Protein AF-A0A973H0C8-F1 (afdb_monomer_lite)

Radius of gyration: 24.53 Å; chains: 1; bounding box: 46×52×56 Å

pLDDT: mean 80.16, std 17.53, range [36.78, 96.75]

Structure (mmCIF, N/CA/C/O backbone):
data_AF-A0A973H0C8-F1
#
_entry.id   AF-A0A973H0C8-F1
#
loop_
_atom_site.group_PDB
_atom_site.id
_atom_site.type_symbol
_atom_site.label_atom_id
_atom_site.label_alt_id
_atom_site.label_comp_id
_atom_site.label_asym_id
_atom_site.label_entity_id
_atom_site.label_seq_id
_atom_site.pdbx_PDB_ins_code
_atom_site.Cartn_x
_atom_site.Cartn_y
_atom_site.Cartn_z
_atom_site.occupancy
_atom_site.B_iso_or_equiv
_atom_site.auth_seq_id
_atom_site.auth_comp_id
_atom_site.auth_asym_id
_atom_site.auth_atom_id
_atom_site.pdbx_PDB_model_num
ATOM 1 N N . GLU A 1 1 ? -2.647 -35.591 32.730 1.00 39.62 1 GLU A N 1
ATOM 2 C CA . GLU A 1 1 ? -2.550 -35.989 31.310 1.00 39.62 1 GLU A CA 1
ATOM 3 C C . GLU A 1 1 ? -3.766 -35.424 30.589 1.00 39.62 1 GLU A C 1
ATOM 5 O O . GLU A 1 1 ? -4.881 -35.802 30.907 1.00 39.62 1 GLU A O 1
ATOM 10 N N . SER A 1 2 ? -3.655 -34.221 30.022 1.00 36.78 2 SER A N 1
ATOM 11 C CA . SER A 1 2 ? -3.245 -33.942 28.631 1.00 36.78 2 SER A CA 1
ATOM 12 C C . SER A 1 2 ? -4.219 -34.533 27.613 1.00 36.78 2 SER A C 1
ATOM 14 O O . SER A 1 2 ? -4.094 -35.674 27.182 1.00 36.78 2 SER A O 1
ATOM 16 N N . ALA A 1 3 ? -5.196 -33.692 27.276 1.00 39.25 3 ALA A N 1
ATOM 17 C CA . ALA A 1 3 ? -6.074 -33.812 26.131 1.00 39.25 3 ALA A CA 1
ATOM 18 C C . ALA A 1 3 ? -5.265 -33.776 24.829 1.00 39.25 3 ALA A C 1
ATOM 20 O O . ALA A 1 3 ? -4.414 -32.905 24.665 1.00 39.25 3 ALA A O 1
ATOM 21 N N . ASP A 1 4 ? -5.598 -34.666 23.900 1.00 38.53 4 ASP A N 1
ATOM 22 C CA . ASP A 1 4 ? -5.231 -34.532 22.495 1.00 38.53 4 ASP A CA 1
ATOM 23 C C . ASP A 1 4 ? -6.506 -34.739 21.671 1.00 38.53 4 ASP A C 1
ATOM 25 O O . ASP A 1 4 ? -6.951 -35.854 21.404 1.00 38.53 4 ASP A O 1
ATOM 29 N N . THR A 1 5 ? -7.201 -33.632 21.406 1.00 45.03 5 THR A N 1
ATOM 30 C CA . THR A 1 5 ? -8.315 -33.605 20.455 1.00 45.03 5 THR A CA 1
ATOM 31 C C . THR A 1 5 ? -7.706 -33.275 19.098 1.00 45.03 5 THR A C 1
ATOM 33 O O . THR A 1 5 ? -7.138 -32.188 18.968 1.00 45.03 5 THR A O 1
ATOM 36 N N . PRO A 1 6 ? -7.795 -34.154 18.087 1.00 36.94 6 PRO A N 1
ATOM 37 C CA . PRO A 1 6 ? -7.188 -33.877 16.798 1.00 36.94 6 PRO A CA 1
ATOM 38 C C . PRO A 1 6 ? -7.866 -32.661 16.161 1.00 36.94 6 PRO A C 1
ATOM 40 O O . PRO A 1 6 ? -9.077 -32.643 15.924 1.00 36.94 6 PRO A O 1
ATOM 43 N N . LEU A 1 7 ? -7.064 -31.629 15.897 1.00 42.44 7 LEU A N 1
ATOM 44 C CA . LEU A 1 7 ? -7.444 -30.475 15.093 1.00 42.44 7 LEU A CA 1
ATOM 45 C C . LEU A 1 7 ? -7.780 -30.966 13.685 1.00 42.44 7 LEU A C 1
ATOM 47 O O . LEU A 1 7 ? -6.898 -31.309 12.900 1.00 42.44 7 LEU A O 1
ATOM 51 N N . ASN A 1 8 ? -9.071 -31.013 13.377 1.00 44.31 8 ASN A N 1
ATOM 52 C CA . ASN A 1 8 ? -9.547 -31.267 12.029 1.00 44.31 8 ASN A CA 1
ATOM 53 C C . ASN A 1 8 ? -9.070 -30.096 11.143 1.00 44.31 8 ASN A C 1
ATOM 55 O O . ASN A 1 8 ? -9.394 -28.945 11.463 1.00 44.31 8 ASN A O 1
ATOM 59 N N . PRO A 1 9 ? -8.281 -30.323 10.077 1.00 42.34 9 PRO A N 1
ATOM 60 C CA . PRO A 1 9 ? -7.909 -29.242 9.178 1.00 42.34 9 PRO A CA 1
ATOM 61 C C . PRO A 1 9 ? -9.187 -28.667 8.547 1.00 42.34 9 PRO A C 1
ATOM 63 O O . PRO A 1 9 ? -10.125 -29.424 8.273 1.00 42.34 9 PRO A O 1
ATOM 66 N N . PRO A 1 10 ? -9.271 -27.341 8.332 1.00 43.72 10 PRO A N 1
ATOM 67 C CA . PRO A 1 10 ? -10.427 -26.758 7.671 1.00 43.72 10 PRO A CA 1
ATOM 68 C C . PRO A 1 10 ? -10.607 -27.442 6.316 1.00 43.72 10 PRO A C 1
ATOM 70 O O . PRO A 1 10 ? -9.659 -27.551 5.535 1.00 43.72 10 PRO A O 1
ATOM 73 N N . ALA A 1 11 ? -11.820 -27.952 6.097 1.00 43.78 11 ALA A N 1
ATOM 74 C CA . ALA A 1 11 ? -12.215 -28.666 4.895 1.00 43.78 11 ALA A CA 1
ATOM 75 C C . ALA A 1 11 ? -11.701 -27.935 3.651 1.00 43.78 11 ALA A C 1
ATOM 77 O O . ALA A 1 11 ? -11.877 -26.720 3.526 1.00 43.78 11 ALA A O 1
ATOM 78 N N . ALA A 1 12 ? -11.050 -28.690 2.761 1.00 46.09 12 ALA A N 1
ATOM 79 C CA . ALA A 1 12 ? -10.579 -28.215 1.471 1.00 46.09 12 ALA A CA 1
ATOM 80 C C . ALA A 1 12 ? -11.682 -27.378 0.813 1.00 46.09 12 ALA A C 1
ATOM 82 O O . ALA A 1 12 ? -12.788 -27.871 0.578 1.00 46.09 12 ALA A O 1
ATOM 83 N N . ALA A 1 13 ? -11.390 -26.094 0.602 1.00 43.12 13 ALA A N 1
ATOM 84 C CA . ALA A 1 13 ? -12.324 -25.162 -0.000 1.00 43.12 13 ALA A CA 1
ATOM 85 C C . ALA A 1 13 ? -12.816 -25.748 -1.329 1.00 43.12 13 ALA A C 1
ATOM 87 O O . ALA A 1 13 ? -12.015 -26.161 -2.170 1.00 43.12 13 ALA A O 1
ATOM 88 N N . ALA A 1 14 ? -14.139 -25.821 -1.470 1.00 37.75 14 ALA A N 1
ATOM 89 C CA . ALA A 1 14 ? -14.804 -26.290 -2.674 1.00 37.75 14 ALA A CA 1
ATOM 90 C C . ALA A 1 14 ? -14.247 -25.572 -3.922 1.00 37.75 14 ALA A C 1
ATOM 92 O O . ALA A 1 14 ? -13.855 -24.403 -3.819 1.00 37.75 14 ALA A O 1
ATOM 93 N N . PRO A 1 15 ? -14.227 -26.226 -5.100 1.00 38.94 15 PRO A N 1
ATOM 94 C CA . PRO A 1 15 ? -13.801 -25.574 -6.328 1.00 38.94 15 PRO A CA 1
ATOM 95 C C . PRO A 1 15 ? -14.674 -24.338 -6.546 1.00 38.94 15 PRO A C 1
ATOM 97 O O . PRO A 1 15 ? -15.901 -24.440 -6.553 1.00 38.94 15 PRO A O 1
ATOM 100 N N . LEU A 1 16 ? -14.041 -23.173 -6.686 1.00 48.19 16 LEU A N 1
ATOM 101 C CA . LEU A 1 16 ? -14.708 -21.924 -7.039 1.00 48.19 16 LEU A CA 1
ATOM 102 C C . LEU A 1 16 ? -15.281 -22.078 -8.455 1.00 48.19 16 LEU A C 1
ATOM 104 O O . LEU A 1 16 ? -14.592 -21.810 -9.433 1.00 48.19 16 LEU A O 1
ATOM 108 N N . GLN A 1 17 ? -16.511 -22.579 -8.567 1.00 44.12 17 GLN A N 1
ATOM 109 C CA . GLN A 1 17 ? -17.239 -22.646 -9.831 1.00 44.12 17 GLN A CA 1
ATOM 110 C C . GLN A 1 17 ? -17.890 -21.289 -10.117 1.00 44.12 17 GLN A C 1
ATOM 112 O O . GLN A 1 17 ? -18.774 -20.840 -9.390 1.00 44.12 17 GLN A O 1
ATOM 117 N N . ASP A 1 18 ? -17.372 -20.652 -11.167 1.00 51.56 18 ASP A N 1
ATOM 118 C CA . ASP A 1 18 ? -17.984 -19.683 -12.076 1.00 51.56 18 ASP A CA 1
ATOM 119 C C . ASP A 1 18 ? -19.050 -18.736 -11.513 1.00 51.56 18 ASP A C 1
ATOM 121 O O . ASP A 1 18 ? -20.256 -18.888 -11.702 1.00 51.56 18 ASP A O 1
ATOM 125 N N . ALA A 1 19 ? -18.565 -17.622 -10.973 1.00 42.19 19 ALA A N 1
ATOM 126 C CA . ALA A 1 19 ? -19.151 -16.333 -11.301 1.00 42.19 19 ALA A CA 1
ATOM 127 C C . ALA A 1 19 ? -18.141 -15.624 -12.203 1.00 42.19 19 ALA A C 1
ATOM 129 O O . ALA A 1 19 ? -16.992 -15.456 -11.791 1.00 42.19 19 ALA A O 1
ATOM 130 N N . ALA A 1 20 ? -18.555 -15.200 -13.401 1.00 51.94 20 ALA A N 1
ATOM 131 C CA . ALA A 1 20 ? -17.832 -14.225 -14.217 1.00 51.94 20 ALA A CA 1
ATOM 132 C C . ALA A 1 20 ? -17.727 -12.914 -13.418 1.00 51.94 20 ALA A C 1
ATOM 134 O O . ALA A 1 20 ? -18.526 -11.986 -13.525 1.00 51.94 20 ALA A O 1
ATOM 135 N N . SER A 1 21 ? -16.794 -12.924 -12.479 1.00 50.38 21 SER A N 1
ATOM 136 C CA . SER A 1 21 ? -16.509 -11.875 -11.531 1.00 50.38 21 SER A CA 1
ATOM 137 C C . SER A 1 21 ? -15.565 -10.917 -12.228 1.00 50.38 21 SER A C 1
ATOM 139 O O . SER A 1 21 ? -14.692 -11.341 -12.980 1.00 50.38 21 SER A O 1
ATOM 141 N N . LYS A 1 22 ? -15.664 -9.627 -11.923 1.00 53.69 22 LYS A N 1
ATOM 142 C CA . LYS A 1 22 ? -14.760 -8.557 -12.388 1.00 53.69 22 LYS A CA 1
ATOM 143 C C . LYS A 1 22 ? -13.266 -8.769 -12.034 1.00 53.69 22 LYS A C 1
ATOM 145 O O . LYS A 1 22 ? -12.459 -7.873 -12.228 1.00 53.69 22 LYS A O 1
ATOM 150 N N . TRP A 1 23 ? -12.953 -9.924 -11.450 1.00 52.41 23 TRP A N 1
ATOM 151 C CA . TRP A 1 23 ? -11.676 -10.411 -10.941 1.00 52.41 23 TRP A CA 1
ATOM 152 C C . TRP A 1 23 ? -11.258 -11.745 -11.588 1.00 52.41 23 TRP A C 1
ATOM 154 O O . TRP A 1 23 ? -10.311 -12.369 -11.124 1.00 52.41 23 TRP A O 1
ATOM 164 N N . SER A 1 24 ? -12.003 -12.221 -12.593 1.00 65.12 24 SER A N 1
ATOM 165 C CA . SER A 1 24 ? -11.639 -13.399 -13.397 1.00 65.12 24 SER A CA 1
ATOM 166 C C . SER A 1 24 ? -10.564 -13.077 -14.437 1.00 65.12 24 SER A C 1
ATOM 168 O O . SER A 1 24 ? -9.821 -13.971 -14.836 1.00 65.12 24 SER A O 1
ATOM 170 N N . ASP A 1 25 ? -10.426 -11.800 -14.799 1.00 81.81 25 ASP A N 1
ATOM 171 C CA . ASP A 1 25 ? -9.357 -11.321 -15.664 1.00 81.81 25 ASP A CA 1
ATOM 172 C C . ASP A 1 25 ? -8.064 -11.155 -14.858 1.00 81.81 25 ASP A C 1
ATOM 174 O O . ASP A 1 25 ? -8.002 -10.407 -13.875 1.00 81.81 25 ASP A O 1
ATOM 178 N N . LEU A 1 26 ? -7.021 -11.867 -15.282 1.00 89.75 26 LEU A N 1
ATOM 179 C CA . LEU A 1 26 ? -5.676 -11.686 -14.752 1.00 89.75 26 LEU A CA 1
ATOM 180 C C . LEU A 1 26 ? -5.092 -10.361 -15.264 1.00 89.75 26 LEU A C 1
ATOM 182 O O . LEU A 1 26 ? -5.360 -9.971 -16.400 1.00 89.75 26 LEU A O 1
ATOM 186 N N . PRO A 1 27 ? -4.282 -9.659 -14.456 1.00 92.12 27 PRO A N 1
ATOM 187 C CA . PRO A 1 27 ? -3.638 -8.434 -14.902 1.00 92.12 27 PRO A CA 1
ATOM 188 C C . PRO A 1 27 ? -2.538 -8.724 -15.927 1.00 92.12 27 PRO A C 1
ATOM 190 O O . PRO A 1 27 ? -1.781 -9.681 -15.782 1.00 92.12 27 PRO A O 1
ATOM 193 N N . ASP A 1 28 ? -2.370 -7.818 -16.890 1.00 93.38 28 ASP A N 1
ATOM 194 C CA . ASP A 1 28 ? -1.239 -7.848 -17.827 1.00 93.38 28 ASP A CA 1
ATOM 195 C C . ASP A 1 28 ? 0.099 -7.475 -17.159 1.00 93.38 28 ASP A C 1
ATOM 197 O O . ASP A 1 28 ? 1.173 -7.761 -17.687 1.00 93.38 28 ASP A O 1
ATOM 201 N N . LEU A 1 29 ? 0.049 -6.792 -16.008 1.00 93.38 29 LEU A N 1
ATOM 202 C CA . LEU A 1 29 ? 1.216 -6.361 -15.240 1.00 93.38 29 LEU A CA 1
ATOM 203 C C . LEU A 1 29 ? 0.864 -6.176 -13.761 1.00 93.38 29 LEU A C 1
ATOM 205 O O . LEU A 1 29 ? -0.099 -5.492 -13.413 1.00 93.38 29 LEU A O 1
ATOM 209 N N . LEU A 1 30 ? 1.712 -6.709 -12.886 1.00 94.94 30 LEU A N 1
ATOM 210 C CA . LEU A 1 30 ? 1.681 -6.462 -11.448 1.00 94.94 30 LEU A CA 1
ATOM 211 C C . LEU A 1 30 ? 2.759 -5.443 -11.059 1.00 94.94 30 LEU A C 1
ATOM 213 O O . LEU A 1 30 ? 3.949 -5.663 -11.286 1.00 94.94 30 LEU A O 1
ATOM 217 N N . LEU A 1 31 ? 2.341 -4.338 -10.435 1.00 95.56 31 LEU A N 1
ATOM 218 C C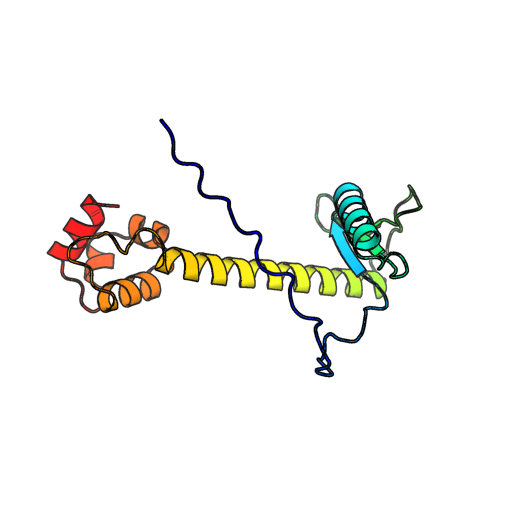A . LEU A 1 31 ? 3.242 -3.367 -9.811 1.00 95.56 31 LEU A CA 1
ATOM 219 C C . LEU A 1 31 ? 3.292 -3.620 -8.303 1.00 95.56 31 LEU A C 1
ATOM 221 O O . LEU A 1 31 ? 2.264 -3.590 -7.628 1.00 95.56 31 LEU A O 1
ATOM 225 N N . ILE A 1 32 ? 4.492 -3.839 -7.775 1.00 95.25 32 ILE A N 1
ATOM 226 C CA . ILE A 1 32 ? 4.738 -4.055 -6.349 1.00 95.25 32 ILE A CA 1
ATOM 227 C C . ILE A 1 32 ? 5.280 -2.759 -5.739 1.00 95.25 32 ILE A C 1
ATOM 229 O O . ILE A 1 32 ? 6.347 -2.296 -6.138 1.00 95.25 32 ILE A O 1
ATOM 233 N N . ASP A 1 33 ? 4.572 -2.189 -4.757 1.00 91.69 33 ASP A N 1
ATOM 234 C CA . ASP A 1 33 ? 5.070 -1.065 -3.944 1.00 91.69 33 ASP A CA 1
ATOM 235 C C . ASP A 1 33 ? 6.199 -1.560 -3.027 1.00 91.69 33 ASP A C 1
ATOM 237 O O . ASP A 1 33 ? 5.987 -1.996 -1.891 1.00 91.69 33 ASP A O 1
ATOM 241 N N . GLY A 1 34 ? 7.413 -1.581 -3.567 1.00 88.81 34 GLY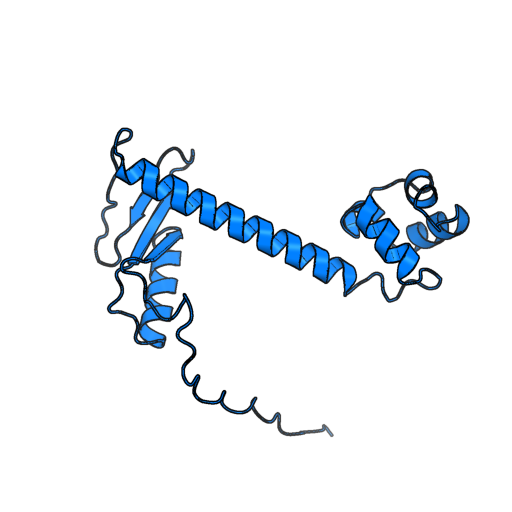 A N 1
ATOM 242 C CA . GLY A 1 34 ? 8.581 -2.103 -2.886 1.00 88.81 34 GLY A CA 1
ATOM 243 C C . GLY A 1 34 ? 9.743 -2.399 -3.825 1.00 88.81 34 GLY A C 1
ATOM 244 O O . GLY A 1 34 ? 9.590 -2.595 -5.030 1.00 88.81 34 GLY A O 1
ATOM 245 N N . GLY A 1 35 ? 10.936 -2.437 -3.235 1.00 89.94 35 GLY A N 1
ATOM 246 C CA . GLY A 1 35 ? 12.170 -2.754 -3.941 1.00 89.94 35 GLY A CA 1
ATOM 247 C C . GLY A 1 35 ? 12.367 -4.259 -4.151 1.00 89.94 35 GLY A C 1
ATOM 248 O O . GLY A 1 35 ? 11.433 -5.059 -4.109 1.00 89.94 35 GLY A O 1
ATOM 249 N N . ARG A 1 36 ? 13.630 -4.658 -4.342 1.00 91.00 36 ARG A N 1
ATOM 250 C CA . ARG A 1 36 ? 14.036 -6.041 -4.653 1.00 91.00 36 ARG A CA 1
ATOM 251 C C . ARG A 1 36 ? 13.460 -7.090 -3.699 1.00 91.00 36 ARG A C 1
ATOM 253 O O . ARG A 1 36 ? 13.005 -8.130 -4.156 1.00 91.00 36 ARG A O 1
ATOM 260 N N . GLY A 1 37 ? 13.494 -6.828 -2.392 1.00 92.56 37 GLY A N 1
ATOM 261 C CA . GLY A 1 37 ? 13.027 -7.785 -1.386 1.00 92.56 37 GLY A CA 1
ATOM 262 C C . GLY A 1 37 ? 11.536 -8.093 -1.528 1.00 92.56 37 GLY A C 1
ATOM 263 O O . GLY A 1 37 ? 11.155 -9.259 -1.595 1.00 92.56 37 GLY A O 1
ATOM 264 N N . GLN A 1 38 ? 10.702 -7.054 -1.641 1.00 94.19 38 GLN A N 1
ATOM 265 C CA . GLN A 1 38 ? 9.259 -7.209 -1.841 1.00 94.19 38 GLN A CA 1
ATOM 266 C C . GLN A 1 38 ? 8.933 -7.853 -3.191 1.00 94.19 38 GLN A C 1
ATOM 268 O O . GLN A 1 38 ? 8.062 -8.717 -3.258 1.00 94.19 38 GLN A O 1
ATOM 273 N N . LEU A 1 39 ? 9.650 -7.468 -4.252 1.00 95.44 39 LEU A N 1
ATOM 274 C CA . LEU A 1 39 ? 9.492 -8.069 -5.575 1.00 95.44 39 LEU A CA 1
ATOM 275 C C . LEU A 1 39 ? 9.769 -9.577 -5.541 1.00 95.44 39 LEU A C 1
ATOM 277 O O . LEU A 1 39 ? 8.961 -10.353 -6.039 1.00 95.44 39 LEU A O 1
ATOM 281 N N . ASN A 1 40 ? 10.865 -10.002 -4.911 1.00 94.94 40 ASN A N 1
ATOM 282 C CA . ASN A 1 40 ? 11.210 -11.420 -4.801 1.00 94.94 40 ASN A CA 1
ATOM 283 C C . ASN A 1 40 ? 10.154 -12.207 -4.015 1.00 94.94 40 ASN A C 1
ATOM 285 O O . ASN A 1 40 ? 9.733 -13.269 -4.461 1.00 94.94 40 ASN A O 1
ATOM 289 N N . ALA A 1 41 ? 9.658 -11.652 -2.906 1.00 96.06 41 ALA A N 1
ATOM 290 C CA . ALA A 1 41 ? 8.581 -12.279 -2.142 1.00 96.06 41 ALA A CA 1
ATOM 291 C C . ALA A 1 41 ? 7.293 -12.443 -2.974 1.00 96.06 41 ALA A C 1
ATOM 293 O O . ALA A 1 41 ? 6.635 -13.481 -2.904 1.00 96.06 41 ALA A O 1
ATOM 294 N N . ALA A 1 42 ? 6.945 -11.442 -3.790 1.00 96.00 42 ALA A N 1
ATOM 295 C CA . ALA A 1 42 ? 5.805 -11.527 -4.700 1.00 96.00 42 ALA A CA 1
ATOM 296 C C . ALA A 1 42 ? 6.012 -12.602 -5.782 1.00 96.00 42 ALA A C 1
ATOM 298 O O . ALA A 1 42 ? 5.095 -13.371 -6.062 1.00 96.00 42 ALA A O 1
ATOM 299 N N . LEU A 1 43 ? 7.216 -12.696 -6.353 1.00 96.06 43 LEU A N 1
ATOM 300 C CA . LEU A 1 43 ? 7.561 -13.719 -7.345 1.00 96.06 43 LEU A CA 1
ATOM 301 C C . LEU A 1 43 ? 7.467 -15.135 -6.771 1.00 96.06 43 LEU A C 1
ATOM 303 O O . LEU A 1 43 ? 6.920 -16.018 -7.429 1.00 96.06 43 LEU A O 1
ATOM 307 N N . ASP A 1 44 ? 7.952 -15.356 -5.549 1.00 96.75 44 ASP A N 1
ATOM 308 C CA . ASP A 1 44 ? 7.864 -16.665 -4.897 1.00 96.75 44 ASP A CA 1
ATOM 309 C C . ASP A 1 44 ? 6.405 -17.067 -4.635 1.00 96.75 44 ASP A C 1
ATOM 311 O O . ASP A 1 44 ? 6.025 -18.216 -4.876 1.00 96.75 44 ASP A O 1
ATOM 315 N N . ALA A 1 45 ? 5.558 -16.114 -4.228 1.00 96.69 45 ALA A N 1
ATOM 316 C CA . ALA A 1 45 ? 4.123 -16.346 -4.073 1.00 96.69 45 ALA A CA 1
ATOM 317 C C . ALA A 1 45 ? 3.444 -16.683 -5.412 1.00 96.69 45 ALA A C 1
ATOM 319 O O . ALA A 1 45 ? 2.670 -17.638 -5.491 1.00 96.69 45 ALA A O 1
ATOM 320 N N . LEU A 1 46 ? 3.757 -15.946 -6.482 1.00 95.88 46 LEU A N 1
ATOM 321 C CA . LEU A 1 46 ? 3.218 -16.215 -7.818 1.00 95.88 46 LEU A CA 1
ATOM 322 C C . LEU A 1 46 ? 3.668 -17.577 -8.350 1.00 95.88 46 LEU A C 1
ATOM 324 O O . LEU A 1 46 ? 2.845 -18.301 -8.908 1.00 95.88 46 LEU A O 1
ATOM 328 N N . ARG A 1 47 ? 4.928 -17.968 -8.125 1.00 96.06 47 ARG A N 1
ATOM 329 C CA . ARG A 1 47 ? 5.436 -19.303 -8.472 1.00 96.06 47 ARG A CA 1
ATOM 330 C C . ARG A 1 47 ? 4.666 -20.396 -7.734 1.00 96.06 47 ARG A C 1
ATOM 332 O O . ARG A 1 47 ? 4.198 -21.343 -8.360 1.00 96.06 47 ARG A O 1
ATOM 339 N N . ALA A 1 48 ? 4.476 -20.249 -6.422 1.00 96.44 48 ALA A N 1
ATOM 340 C CA . ALA A 1 48 ? 3.719 -21.210 -5.618 1.00 96.44 48 ALA A CA 1
ATOM 341 C C . ALA A 1 48 ? 2.263 -21.364 -6.101 1.00 96.44 48 ALA A C 1
ATOM 343 O O . ALA A 1 48 ? 1.705 -22.460 -6.059 1.00 96.44 48 ALA A O 1
ATOM 344 N N . LEU A 1 49 ? 1.670 -20.278 -6.603 1.00 95.19 49 LEU A N 1
ATOM 345 C CA . LEU A 1 49 ? 0.311 -20.246 -7.144 1.00 95.19 49 LEU A CA 1
ATOM 346 C C . LEU A 1 49 ? 0.230 -20.536 -8.656 1.00 95.19 49 LEU A C 1
ATOM 348 O O . LEU A 1 49 ? -0.867 -20.532 -9.204 1.00 95.19 49 LEU A O 1
ATOM 352 N N . LYS A 1 50 ? 1.358 -20.823 -9.326 1.00 94.88 50 LYS A N 1
ATOM 353 C CA . LYS A 1 50 ? 1.461 -21.086 -10.778 1.00 94.88 50 LYS A CA 1
ATOM 354 C C . LYS A 1 50 ? 1.053 -19.904 -11.681 1.00 94.88 50 LYS A C 1
ATOM 356 O O . LYS A 1 50 ? 0.621 -20.100 -12.815 1.00 94.88 50 LYS A O 1
ATOM 361 N N . PHE A 1 51 ? 1.253 -18.674 -11.208 1.00 95.19 51 PHE A N 1
ATOM 362 C CA . PHE A 1 51 ? 1.016 -17.420 -11.942 1.00 95.19 51 PHE A CA 1
ATOM 363 C C . PHE A 1 51 ? 2.309 -16.709 -12.377 1.00 95.19 51 PHE A C 1
ATOM 365 O O . PHE A 1 51 ? 2.313 -15.514 -12.651 1.00 95.19 51 PHE A O 1
ATOM 372 N N . GLU A 1 52 ? 3.421 -17.436 -12.472 1.00 92.88 52 GLU A N 1
ATOM 373 C CA . GLU A 1 52 ? 4.733 -16.901 -12.878 1.00 92.88 52 GLU A CA 1
ATOM 374 C C . GLU A 1 52 ? 4.784 -16.323 -14.304 1.00 92.88 52 GLU A C 1
ATOM 376 O O . GLU A 1 52 ? 5.725 -15.615 -14.649 1.00 92.88 52 GLU A O 1
ATOM 381 N N . HIS A 1 53 ? 3.764 -16.594 -15.122 1.00 92.62 53 HIS A N 1
ATOM 382 C CA . HIS A 1 53 ? 3.610 -16.023 -16.459 1.00 92.62 53 HIS A CA 1
ATOM 383 C C . HIS A 1 53 ? 3.182 -14.546 -16.445 1.00 92.62 53 HIS A C 1
ATOM 385 O O . HIS A 1 53 ? 3.314 -13.875 -17.466 1.00 92.62 53 HIS A O 1
ATOM 391 N N . ILE A 1 54 ? 2.664 -14.036 -15.321 1.00 94.88 54 ILE A N 1
ATOM 392 C CA . ILE A 1 54 ? 2.244 -12.639 -15.197 1.00 94.88 54 ILE A CA 1
ATOM 393 C C . ILE A 1 54 ? 3.487 -11.757 -14.998 1.00 94.88 54 ILE A C 1
ATOM 395 O O . ILE A 1 54 ? 4.242 -11.984 -14.049 1.00 94.88 54 ILE A O 1
ATOM 399 N N . PRO A 1 55 ? 3.706 -10.724 -15.831 1.00 94.62 55 PRO A N 1
ATOM 400 C CA . PRO A 1 55 ? 4.796 -9.776 -15.637 1.00 94.62 55 PRO A CA 1
ATOM 401 C C . PRO A 1 55 ? 4.700 -9.050 -14.291 1.00 94.62 55 PRO A C 1
ATOM 403 O O . PRO A 1 55 ? 3.635 -8.567 -13.904 1.00 94.62 55 PRO A O 1
ATOM 406 N N . VAL A 1 56 ? 5.833 -8.914 -13.597 1.00 95.88 56 VAL A N 1
ATOM 407 C CA . VAL A 1 56 ? 5.911 -8.228 -12.299 1.00 95.88 56 VAL A CA 1
ATOM 408 C C . VAL A 1 56 ? 7.057 -7.232 -12.295 1.00 95.88 56 VAL A C 1
ATOM 410 O O . VAL A 1 56 ? 8.176 -7.561 -12.694 1.00 95.88 56 VAL A O 1
ATOM 413 N N . VAL A 1 57 ? 6.797 -6.028 -11.793 1.00 95.88 57 VAL A N 1
ATOM 414 C CA . VAL A 1 57 ? 7.821 -5.008 -11.552 1.00 95.88 57 VAL A CA 1
ATOM 415 C C . VAL A 1 57 ? 7.699 -4.462 -10.136 1.00 95.88 57 VAL A C 1
ATOM 417 O O . VAL A 1 57 ? 6.601 -4.229 -9.635 1.00 95.88 57 VAL A O 1
ATOM 420 N N . GLY A 1 58 ? 8.836 -4.254 -9.481 1.00 95.19 58 GLY A N 1
ATOM 421 C CA . GLY A 1 58 ? 8.905 -3.512 -8.225 1.00 95.19 58 GLY A CA 1
ATOM 422 C C . GLY A 1 58 ? 9.024 -2.016 -8.487 1.00 95.19 58 GLY A C 1
ATOM 423 O O . GLY A 1 58 ? 9.595 -1.604 -9.496 1.00 95.19 58 GLY A O 1
ATOM 424 N N . VAL A 1 59 ? 8.519 -1.202 -7.570 1.00 94.81 59 VAL A N 1
ATOM 425 C CA . VAL A 1 59 ? 8.654 0.255 -7.594 1.00 94.81 59 VAL A CA 1
ATOM 426 C C . VAL A 1 59 ? 9.552 0.674 -6.434 1.00 94.81 59 VAL A C 1
ATOM 428 O O . VAL A 1 59 ? 9.166 0.629 -5.266 1.00 94.81 59 VAL A O 1
ATOM 431 N N . ALA A 1 60 ? 10.782 1.073 -6.756 1.00 91.06 60 ALA A N 1
ATOM 432 C CA . ALA A 1 60 ? 11.746 1.576 -5.790 1.00 91.06 60 ALA A CA 1
ATOM 433 C C . ALA A 1 60 ? 11.614 3.098 -5.655 1.00 91.06 60 ALA A C 1
ATOM 435 O O . ALA A 1 60 ? 11.828 3.859 -6.602 1.00 91.06 60 ALA A O 1
ATOM 436 N N . LYS A 1 61 ? 11.284 3.546 -4.444 1.00 87.88 61 LYS A N 1
ATOM 437 C CA . LYS A 1 61 ? 11.176 4.967 -4.112 1.00 87.88 61 LYS A CA 1
ATOM 438 C C . LYS A 1 61 ? 12.548 5.530 -3.749 1.00 87.88 61 LYS A C 1
ATOM 440 O O . LYS A 1 61 ? 13.272 4.942 -2.948 1.00 87.88 61 LYS A O 1
ATOM 445 N N . GLY A 1 62 ? 12.889 6.687 -4.315 1.00 82.69 62 GLY A N 1
ATOM 446 C CA . GLY A 1 62 ? 14.048 7.465 -3.867 1.00 82.69 62 GLY A CA 1
ATOM 447 C C . GLY A 1 62 ? 13.868 7.987 -2.434 1.00 82.69 62 GLY A C 1
ATOM 448 O O . GLY A 1 62 ? 12.742 8.056 -1.941 1.00 82.69 62 GLY A O 1
ATOM 449 N N . VAL A 1 63 ? 14.964 8.401 -1.785 1.00 75.69 63 VAL A N 1
ATOM 450 C CA . VAL A 1 63 ? 14.971 8.908 -0.393 1.00 75.69 63 VAL A CA 1
ATOM 451 C C . VAL A 1 63 ? 13.947 10.034 -0.189 1.00 75.69 63 VAL A C 1
ATOM 453 O O . VAL A 1 63 ? 13.167 9.992 0.758 1.00 75.69 63 VAL A O 1
ATOM 456 N N . ASP A 1 64 ? 13.860 10.965 -1.142 1.00 76.50 64 ASP A N 1
ATOM 457 C CA . ASP A 1 64 ? 12.916 12.091 -1.094 1.00 76.50 64 ASP A CA 1
ATOM 458 C C . ASP A 1 64 ? 11.557 11.786 -1.746 1.00 76.50 64 ASP A C 1
ATOM 460 O O . ASP A 1 64 ? 10.774 12.697 -2.006 1.00 76.50 64 ASP A O 1
ATOM 464 N N . ARG A 1 65 ? 11.284 10.522 -2.110 1.00 73.06 65 ARG A N 1
ATOM 465 C CA . ARG A 1 65 ? 10.100 10.094 -2.891 1.00 73.06 65 ARG A CA 1
ATOM 466 C C . ARG A 1 65 ? 9.902 10.852 -4.210 1.00 73.06 65 ARG A C 1
ATOM 468 O O . ARG A 1 65 ? 8.834 10.816 -4.807 1.00 73.06 65 ARG A O 1
ATOM 475 N N . ASN A 1 66 ? 10.949 11.509 -4.698 1.00 72.88 66 ASN A N 1
ATOM 476 C CA . ASN A 1 66 ? 10.962 12.236 -5.965 1.00 72.88 66 ASN A CA 1
ATOM 477 C C . ASN A 1 66 ? 11.299 11.335 -7.168 1.00 72.88 66 ASN A C 1
ATOM 479 O O . ASN A 1 66 ? 11.367 11.827 -8.296 1.00 72.88 66 ASN A O 1
ATOM 483 N N . ARG A 1 67 ? 11.534 10.039 -6.924 1.00 82.31 67 ARG A N 1
ATOM 484 C CA . ARG A 1 67 ? 11.785 9.003 -7.928 1.00 82.31 67 ARG A CA 1
ATOM 485 C C . ARG A 1 67 ? 10.971 7.755 -7.622 1.00 82.31 67 ARG A C 1
ATOM 487 O O . ARG A 1 67 ? 10.824 7.397 -6.453 1.00 82.31 67 ARG A O 1
ATOM 494 N N . PHE A 1 68 ? 10.496 7.121 -8.688 1.00 89.06 68 PHE A N 1
ATOM 495 C CA . PHE A 1 68 ? 9.774 5.850 -8.699 1.00 89.06 68 PHE A CA 1
ATOM 496 C C . PHE A 1 68 ? 10.419 4.995 -9.793 1.00 89.06 68 PHE A C 1
ATOM 498 O O . PHE A 1 68 ? 9.913 4.898 -10.910 1.00 89.06 68 PHE A O 1
ATOM 505 N N . ASP A 1 69 ? 11.607 4.480 -9.488 1.00 90.88 69 ASP A N 1
ATOM 506 C CA . ASP A 1 69 ? 12.413 3.713 -10.435 1.00 90.88 69 ASP A CA 1
ATOM 507 C C . ASP A 1 69 ? 11.919 2.259 -10.448 1.00 90.88 69 ASP A C 1
ATOM 509 O O . ASP A 1 69 ? 11.561 1.713 -9.399 1.00 90.88 69 ASP A O 1
ATOM 513 N N . LEU A 1 70 ? 11.875 1.616 -11.618 1.00 94.44 70 LEU A N 1
ATOM 514 C CA . LEU A 1 70 ? 11.349 0.252 -11.714 1.00 94.44 70 LEU A CA 1
ATOM 515 C C . LEU A 1 70 ? 12.450 -0.782 -11.492 1.00 94.44 70 LEU A C 1
ATOM 517 O O . LEU A 1 70 ? 13.552 -0.686 -12.033 1.00 94.44 70 LEU A O 1
ATOM 521 N N . VAL A 1 71 ? 12.108 -1.808 -10.723 1.00 94.56 71 VAL A N 1
ATOM 522 C CA . VAL A 1 71 ? 12.938 -2.975 -10.443 1.00 94.56 71 VAL A CA 1
ATOM 523 C C . VAL A 1 71 ? 12.379 -4.146 -11.234 1.00 94.56 71 VAL A C 1
ATOM 525 O O . VAL A 1 71 ? 11.230 -4.540 -11.033 1.00 94.56 71 VAL A O 1
ATOM 528 N N . ARG A 1 72 ? 13.189 -4.735 -12.111 1.00 94.38 72 ARG A N 1
ATOM 529 C CA . ARG A 1 72 ? 12.820 -5.958 -12.827 1.00 94.38 72 ARG A CA 1
ATOM 530 C C . ARG A 1 72 ? 13.391 -7.200 -12.150 1.0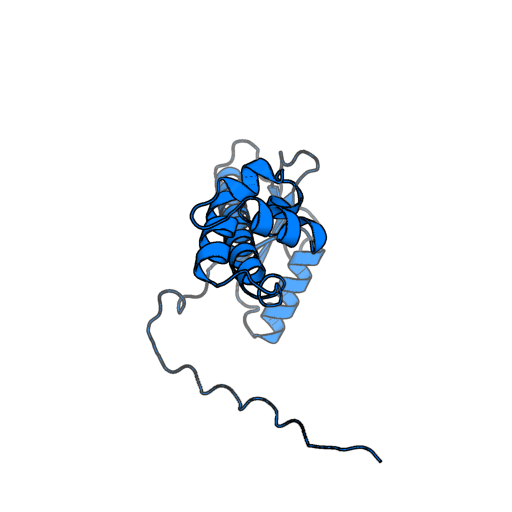0 94.38 72 ARG A C 1
ATOM 532 O O . ARG A 1 72 ? 14.529 -7.127 -11.686 1.00 94.38 72 ARG A O 1
ATOM 539 N N . PRO A 1 73 ? 12.670 -8.336 -12.124 1.00 90.38 73 PRO A N 1
ATOM 540 C CA . PRO A 1 73 ? 13.127 -9.582 -11.499 1.00 90.38 73 PRO A CA 1
ATOM 541 C C . PRO A 1 73 ? 14.522 -10.032 -11.947 1.00 90.38 73 PRO A C 1
ATOM 543 O O . PRO A 1 73 ? 15.336 -10.437 -11.126 1.00 90.38 73 PRO A O 1
ATOM 546 N N . ASP A 1 74 ? 14.794 -9.893 -13.241 1.00 87.81 74 ASP A N 1
ATOM 547 C CA . ASP A 1 74 ? 15.924 -10.455 -13.979 1.00 87.81 74 ASP A CA 1
ATOM 548 C C . ASP A 1 74 ? 17.044 -9.446 -14.279 1.00 87.81 74 ASP A C 1
ATOM 550 O O . ASP A 1 74 ? 18.002 -9.771 -14.977 1.00 87.81 74 ASP A O 1
ATOM 554 N N . GLN A 1 75 ? 16.937 -8.213 -13.778 1.00 89.19 75 GLN A N 1
ATOM 555 C CA . GLN A 1 75 ? 17.908 -7.153 -14.050 1.00 89.19 75 GLN A CA 1
ATOM 556 C C . GLN A 1 75 ? 18.343 -6.478 -12.759 1.00 89.19 75 GLN A C 1
ATOM 558 O O . GLN A 1 75 ? 17.503 -6.034 -11.981 1.00 89.19 75 GLN A O 1
ATOM 563 N N . GLU A 1 76 ? 19.651 -6.361 -12.541 1.00 83.25 76 GLU A N 1
ATOM 564 C CA . GLU A 1 76 ? 20.197 -5.640 -11.383 1.00 83.25 76 GLU A CA 1
ATOM 565 C C . GLU A 1 76 ? 19.969 -4.130 -11.488 1.00 83.25 76 GLU A C 1
ATOM 567 O O . GLU A 1 76 ? 19.722 -3.458 -10.486 1.00 83.25 76 GLU A O 1
ATOM 572 N N . GLN A 1 77 ? 20.028 -3.607 -12.712 1.00 89.06 77 GLN A N 1
ATOM 573 C CA . GLN A 1 77 ? 19.897 -2.186 -12.995 1.00 89.06 77 GLN A CA 1
ATOM 574 C C . GLN A 1 77 ? 18.437 -1.745 -12.906 1.00 89.06 77 GLN A C 1
ATOM 576 O O . GLN A 1 77 ? 17.524 -2.418 -13.386 1.00 89.06 77 GLN A O 1
ATOM 581 N N . LEU A 1 78 ? 18.234 -0.580 -12.297 1.00 91.06 78 LEU A N 1
ATOM 582 C CA . LEU A 1 78 ? 16.929 0.058 -12.228 1.00 91.06 78 LEU A CA 1
ATOM 583 C C . LEU A 1 78 ? 16.569 0.671 -13.579 1.00 91.06 78 LEU A C 1
ATOM 585 O O . LEU A 1 78 ? 17.404 1.309 -14.224 1.00 91.06 78 LEU A O 1
ATOM 589 N N . ILE A 1 79 ? 15.301 0.559 -13.960 1.00 92.56 79 ILE A N 1
ATOM 590 C CA . ILE A 1 79 ? 14.758 1.357 -15.055 1.00 92.56 79 ILE A CA 1
ATOM 591 C C . ILE A 1 79 ? 14.412 2.725 -14.479 1.00 92.56 79 ILE A C 1
ATOM 593 O O . ILE A 1 79 ? 13.435 2.885 -13.743 1.00 92.56 79 ILE A O 1
ATOM 597 N N . ILE A 1 80 ? 15.232 3.711 -14.826 1.00 91.94 80 ILE A N 1
ATOM 598 C CA . ILE A 1 80 ? 15.020 5.097 -14.426 1.00 91.94 80 ILE A CA 1
ATOM 599 C C . ILE A 1 80 ? 13.969 5.711 -15.344 1.00 91.94 80 ILE A C 1
ATOM 601 O O . ILE A 1 80 ? 14.173 5.823 -16.555 1.00 91.94 80 ILE A O 1
ATOM 605 N N . LEU A 1 81 ? 12.844 6.124 -14.767 1.00 90.75 81 LEU A N 1
ATOM 606 C CA . LEU A 1 81 ? 11.804 6.820 -15.514 1.00 90.75 81 LEU A CA 1
ATOM 607 C C . LEU A 1 81 ? 12.140 8.320 -15.588 1.00 90.75 81 LEU A C 1
ATOM 609 O O . LEU A 1 81 ? 12.360 8.942 -14.544 1.00 90.75 81 LEU A O 1
ATOM 613 N N . PRO A 1 82 ? 12.169 8.934 -16.789 1.00 91.06 82 PRO A N 1
ATOM 614 C CA . PRO A 1 82 ? 12.402 10.368 -16.920 1.00 91.06 82 PRO A CA 1
ATOM 615 C C . PRO A 1 82 ? 11.356 11.181 -16.152 1.00 91.06 82 PRO A C 1
ATOM 617 O O . PRO A 1 82 ? 10.181 10.803 -16.095 1.00 91.06 82 PRO A O 1
ATOM 620 N N . ARG A 1 83 ? 11.779 12.313 -15.576 1.00 88.12 83 ARG A N 1
ATOM 621 C CA . ARG A 1 83 ? 10.939 13.154 -14.700 1.00 88.12 83 ARG A CA 1
ATOM 622 C C . ARG A 1 83 ? 9.702 13.722 -15.399 1.00 88.12 83 ARG A C 1
ATOM 624 O O . ARG A 1 83 ? 8.696 13.970 -14.749 1.00 88.12 83 ARG A O 1
ATOM 631 N N . ASP A 1 84 ? 9.788 13.920 -16.705 1.00 90.31 84 ASP A N 1
ATOM 632 C CA . ASP A 1 84 ? 8.743 14.429 -17.592 1.00 90.31 84 ASP A CA 1
ATOM 633 C C . ASP A 1 84 ? 7.961 13.310 -18.306 1.00 90.31 84 ASP A C 1
ATOM 635 O O . ASP A 1 84 ? 7.053 13.576 -19.097 1.00 90.31 84 ASP A O 1
ATOM 639 N N . SER A 1 85 ? 8.276 12.041 -18.028 1.00 93.31 85 SER A N 1
ATOM 640 C CA . SER A 1 85 ? 7.634 10.918 -18.706 1.00 93.31 85 SER A CA 1
ATOM 641 C C . SER A 1 85 ? 6.214 10.661 -18.194 1.00 93.31 85 SER A C 1
ATOM 643 O O . SER A 1 85 ? 5.936 10.610 -16.994 1.00 93.31 85 SER A O 1
ATOM 645 N N . LYS A 1 86 ? 5.297 10.375 -19.127 1.00 94.06 86 LYS A N 1
ATOM 646 C CA . LYS A 1 86 ? 3.939 9.909 -18.790 1.00 94.06 86 LYS A CA 1
ATOM 647 C C . LYS A 1 86 ? 3.948 8.577 -18.034 1.00 94.06 86 LYS A C 1
ATOM 649 O O . LYS A 1 86 ? 3.042 8.326 -17.244 1.00 94.06 86 LYS A O 1
ATOM 654 N N . ALA A 1 87 ? 4.965 7.744 -18.267 1.00 92.00 87 ALA A N 1
ATOM 655 C CA . ALA A 1 87 ? 5.157 6.481 -17.562 1.00 92.00 87 ALA A CA 1
ATOM 656 C C . ALA A 1 87 ? 5.365 6.710 -16.059 1.00 92.00 87 ALA A C 1
ATOM 658 O O . ALA A 1 87 ? 4.672 6.091 -15.254 1.00 92.00 87 ALA A O 1
ATOM 659 N N . LEU A 1 88 ? 6.230 7.659 -15.680 1.00 91.81 88 LEU A N 1
ATOM 660 C CA . LEU A 1 88 ? 6.428 8.030 -14.278 1.00 91.81 88 LEU A CA 1
ATOM 661 C C . LEU A 1 88 ? 5.116 8.488 -13.630 1.00 91.81 88 LEU A C 1
ATOM 663 O O . LEU A 1 88 ? 4.753 7.999 -12.563 1.00 91.81 88 LEU A O 1
ATOM 667 N N . GLY A 1 89 ? 4.362 9.359 -14.306 1.00 92.44 89 GLY A N 1
ATOM 668 C CA . GLY A 1 89 ? 3.066 9.831 -13.808 1.00 92.44 89 GLY A CA 1
ATOM 669 C C . GLY A 1 89 ? 1.990 8.738 -13.710 1.00 92.44 89 GLY A C 1
ATOM 670 O O . GLY A 1 89 ? 1.040 8.870 -12.938 1.00 92.44 89 GLY A O 1
ATOM 671 N N . LEU A 1 90 ? 2.093 7.650 -14.479 1.00 93.62 90 LEU A N 1
ATOM 672 C CA . LEU A 1 90 ? 1.218 6.485 -14.326 1.00 93.62 90 LEU A CA 1
ATOM 673 C C . LEU A 1 90 ? 1.602 5.668 -13.088 1.00 93.62 90 LEU A C 1
ATOM 675 O O . LEU A 1 90 ? 0.730 5.361 -12.279 1.00 93.62 90 LEU A O 1
ATOM 679 N N . VAL A 1 91 ? 2.893 5.367 -12.929 1.00 93.50 91 VAL A N 1
ATOM 680 C CA . VAL A 1 91 ? 3.423 4.602 -11.789 1.00 93.50 91 VAL A CA 1
ATOM 681 C C . VAL A 1 91 ? 3.122 5.315 -10.474 1.00 93.50 91 VAL A C 1
ATOM 683 O O . VAL A 1 91 ? 2.614 4.689 -9.551 1.00 93.50 91 VAL A O 1
ATOM 686 N N . GLN A 1 92 ? 3.340 6.631 -10.413 1.00 92.06 92 GLN A N 1
ATOM 687 C CA . GLN A 1 92 ? 3.023 7.450 -9.241 1.00 92.06 92 GLN A CA 1
ATOM 688 C C . GLN A 1 92 ? 1.548 7.359 -8.851 1.00 92.06 92 GLN A C 1
ATOM 690 O O . GLN A 1 92 ? 1.237 7.082 -7.700 1.00 92.06 92 GLN A O 1
ATOM 695 N N . ARG A 1 93 ? 0.631 7.530 -9.811 1.00 92.88 93 ARG A N 1
ATOM 696 C CA . ARG A 1 93 ? -0.810 7.453 -9.531 1.00 92.88 93 ARG A CA 1
ATOM 697 C C . ARG A 1 93 ? -1.242 6.061 -9.079 1.00 92.88 93 ARG A C 1
ATOM 699 O O . ARG A 1 93 ? -2.080 5.952 -8.191 1.00 92.88 93 ARG A O 1
ATOM 706 N N . ALA A 1 94 ? -0.690 5.010 -9.685 1.00 93.44 94 ALA A N 1
ATOM 707 C CA . ALA A 1 94 ? -0.975 3.635 -9.282 1.00 93.44 94 ALA A CA 1
ATOM 708 C C . ALA A 1 94 ? -0.489 3.358 -7.849 1.00 93.44 94 ALA A C 1
ATOM 710 O O . ALA A 1 94 ? -1.226 2.785 -7.048 1.00 93.44 94 ALA A O 1
ATOM 711 N N . ASP A 1 95 ? 0.716 3.819 -7.516 1.00 90.69 95 ASP A N 1
ATOM 712 C CA . ASP A 1 95 ? 1.307 3.699 -6.184 1.00 90.69 95 ASP A CA 1
ATOM 713 C C . ASP A 1 95 ? 0.511 4.484 -5.130 1.00 90.69 95 ASP A C 1
ATOM 715 O O . ASP A 1 95 ? 0.120 3.929 -4.102 1.00 90.69 95 ASP A O 1
ATOM 719 N N . GLU A 1 96 ? 0.176 5.745 -5.413 1.00 89.44 96 GLU A N 1
ATOM 720 C CA . GLU A 1 96 ? -0.645 6.585 -4.537 1.00 89.44 96 GLU A CA 1
ATOM 721 C C . GLU A 1 96 ? -2.019 5.967 -4.280 1.00 89.44 96 GLU A C 1
ATOM 723 O O . GLU A 1 96 ? -2.503 5.983 -3.146 1.00 89.44 96 GLU A O 1
ATOM 728 N N . GLU A 1 97 ? -2.642 5.388 -5.307 1.00 94.06 97 GLU A N 1
ATOM 729 C CA . GLU A 1 97 ? -3.934 4.726 -5.176 1.00 94.06 97 GLU A CA 1
ATOM 730 C C . GLU A 1 97 ? -3.832 3.441 -4.345 1.00 94.06 97 GLU A C 1
ATOM 732 O O . GLU A 1 97 ? -4.646 3.236 -3.440 1.00 94.06 97 GLU A O 1
ATOM 737 N N . ALA A 1 98 ? -2.803 2.619 -4.571 1.00 91.75 98 ALA A N 1
ATOM 738 C CA . ALA A 1 98 ? -2.538 1.431 -3.763 1.00 91.75 98 ALA A CA 1
ATOM 739 C C . ALA A 1 98 ? -2.283 1.802 -2.291 1.00 91.75 98 ALA A C 1
ATOM 741 O O . ALA A 1 98 ? -2.873 1.215 -1.376 1.00 91.75 98 ALA A O 1
ATOM 742 N N . HIS A 1 99 ? -1.472 2.833 -2.051 1.00 88.25 99 HIS A N 1
ATOM 743 C CA . HIS A 1 99 ? -1.162 3.338 -0.719 1.00 88.25 99 HIS A CA 1
ATOM 744 C C . HIS A 1 99 ? -2.405 3.907 -0.018 1.00 88.25 99 HIS A C 1
ATOM 746 O O . HIS A 1 99 ? -2.698 3.563 1.134 1.00 88.25 99 HIS A O 1
ATOM 752 N N . ARG A 1 100 ? -3.188 4.736 -0.721 1.00 92.38 100 ARG A N 1
ATOM 753 C CA . ARG A 1 100 ? -4.455 5.298 -0.231 1.00 92.38 100 ARG A CA 1
ATOM 754 C C . ARG A 1 100 ? -5.443 4.194 0.125 1.00 92.38 100 ARG A C 1
ATOM 756 O O . ARG A 1 100 ? -6.068 4.258 1.192 1.00 92.38 100 ARG A O 1
ATOM 763 N N . PHE A 1 101 ? -5.587 3.192 -0.740 1.00 93.69 101 PHE A N 1
ATOM 764 C CA . PHE A 1 101 ? -6.448 2.039 -0.508 1.00 93.69 101 PHE A CA 1
ATOM 765 C C . PHE A 1 101 ? -6.013 1.267 0.740 1.00 93.69 101 PHE A C 1
ATOM 767 O O . PHE A 1 101 ? -6.832 1.071 1.643 1.00 93.69 101 PHE A O 1
ATOM 774 N N . ALA A 1 102 ? -4.728 0.915 0.851 1.00 89.50 102 ALA A N 1
ATOM 775 C CA . ALA A 1 102 ? -4.189 0.182 1.994 1.00 89.50 102 ALA A CA 1
ATOM 776 C C . ALA A 1 102 ? -4.405 0.940 3.316 1.00 89.50 102 ALA A C 1
ATOM 778 O O . ALA A 1 102 ? -4.931 0.377 4.282 1.00 89.50 102 ALA A O 1
ATOM 779 N N . ILE A 1 103 ? -4.091 2.241 3.357 1.00 86.75 103 ILE A N 1
ATOM 780 C CA . ILE A 1 103 ? -4.327 3.086 4.540 1.00 86.75 103 ILE A CA 1
ATOM 781 C C . ILE A 1 103 ? -5.807 3.106 4.913 1.00 86.75 103 ILE A C 1
ATOM 783 O O . ILE A 1 103 ? -6.156 2.943 6.087 1.00 86.75 103 ILE A O 1
ATOM 787 N N . THR A 1 104 ? -6.684 3.322 3.934 1.00 87.44 104 THR A N 1
ATOM 788 C CA . THR A 1 104 ? -8.129 3.439 4.165 1.00 87.44 104 THR A CA 1
ATOM 789 C C . THR A 1 104 ? -8.703 2.120 4.671 1.00 87.44 104 THR A C 1
A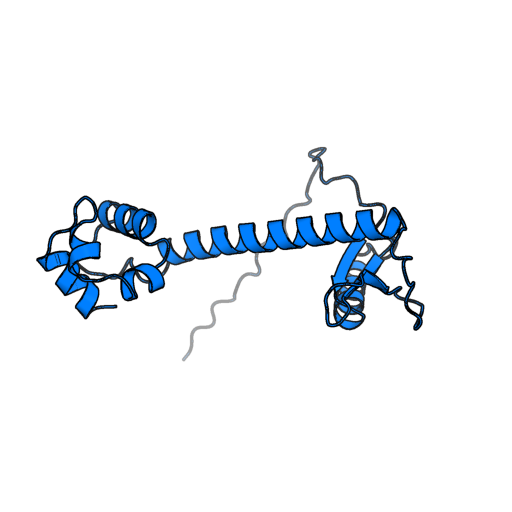TOM 791 O O . THR A 1 104 ? -9.465 2.100 5.643 1.00 87.44 104 THR A O 1
ATOM 794 N N . TYR A 1 105 ? -8.287 1.008 4.068 1.00 88.19 105 TYR A N 1
ATOM 795 C CA . TYR A 1 105 ? -8.690 -0.333 4.461 1.00 88.19 105 TYR A CA 1
ATOM 796 C C . TYR A 1 105 ? -8.229 -0.672 5.883 1.00 88.19 105 TYR A C 1
ATOM 798 O O . TYR A 1 105 ? -9.055 -1.034 6.723 1.00 88.19 105 TYR A O 1
ATOM 806 N N . HIS A 1 106 ? -6.953 -0.457 6.214 1.00 83.19 106 HIS A N 1
ATOM 807 C CA . HIS A 1 106 ? -6.449 -0.709 7.566 1.00 83.19 106 HIS A CA 1
ATOM 808 C C . HIS A 1 106 ? -7.017 0.260 8.605 1.00 83.19 106 HIS A C 1
ATOM 810 O O . HIS A 1 106 ? -7.208 -0.128 9.757 1.00 83.19 106 HIS A O 1
ATOM 816 N N . ARG A 1 107 ? -7.334 1.508 8.239 1.00 77.56 107 ARG A N 1
ATOM 817 C CA . ARG A 1 107 ? -8.058 2.431 9.127 1.00 77.56 107 ARG A CA 1
ATOM 818 C C . ARG A 1 107 ? -9.458 1.901 9.430 1.00 77.56 107 ARG A C 1
ATOM 820 O O . ARG A 1 107 ? -9.859 1.888 10.590 1.00 77.56 107 ARG A O 1
ATOM 827 N N . LYS A 1 108 ? -10.173 1.403 8.417 1.00 75.56 108 LYS A N 1
ATOM 828 C CA . LYS A 1 108 ? -11.488 0.771 8.588 1.00 75.56 108 LYS A CA 1
ATOM 829 C C . LYS A 1 108 ? -11.401 -0.492 9.446 1.00 75.56 108 LYS A C 1
ATOM 831 O O . LYS A 1 108 ? -12.230 -0.668 10.335 1.00 75.56 108 LYS A O 1
ATOM 836 N N . LEU A 1 109 ? -10.406 -1.348 9.207 1.00 76.06 109 LEU A N 1
ATOM 837 C CA . LEU A 1 109 ? -10.204 -2.582 9.967 1.00 76.06 109 LEU A CA 1
ATOM 838 C C . LEU A 1 109 ? -9.843 -2.293 11.428 1.00 76.06 109 LEU A C 1
ATOM 840 O O . LEU A 1 109 ? -10.441 -2.887 12.316 1.00 76.06 109 LEU A O 1
ATOM 844 N N . ARG A 1 110 ? -8.949 -1.330 11.690 1.00 72.19 110 ARG A N 1
ATOM 845 C CA . ARG A 1 110 ? -8.632 -0.880 13.056 1.00 72.19 110 ARG A CA 1
ATOM 846 C C . ARG A 1 110 ? -9.826 -0.243 13.748 1.00 72.19 110 ARG A C 1
ATOM 848 O O . ARG A 1 110 ? -10.052 -0.528 14.915 1.00 72.19 110 ARG A O 1
ATOM 855 N N . GLY A 1 111 ? -10.616 0.555 13.029 1.00 66.88 111 GLY A N 1
ATOM 856 C CA . GLY A 1 111 ? -11.888 1.063 13.536 1.00 66.88 111 GLY A CA 1
ATOM 857 C C . GLY A 1 111 ? -12.781 -0.088 13.995 1.00 66.88 111 GLY A C 1
ATOM 858 O O . GLY A 1 111 ? -13.183 -0.110 15.149 1.00 66.88 111 GLY A O 1
ATOM 859 N N . LYS A 1 112 ? -13.001 -1.094 13.135 1.00 65.19 112 LYS A N 1
ATOM 860 C CA . LYS A 1 112 ? -13.754 -2.320 13.462 1.00 65.19 112 LYS A CA 1
ATOM 861 C C . LYS A 1 112 ? -13.173 -3.093 14.653 1.00 65.19 112 LYS A C 1
ATOM 863 O O . LYS A 1 112 ? -13.928 -3.452 15.544 1.00 65.19 112 LYS A O 1
ATOM 868 N N . ALA A 1 113 ? -11.863 -3.314 14.699 1.00 62.16 113 ALA A N 1
ATOM 869 C CA . ALA A 1 113 ? -11.201 -4.007 15.804 1.00 62.16 113 ALA A CA 1
ATOM 870 C C . ALA A 1 113 ? -11.291 -3.224 17.128 1.00 62.16 113 ALA A C 1
ATOM 872 O O . ALA A 1 113 ? -11.466 -3.824 18.184 1.00 62.16 113 ALA A O 1
ATOM 873 N N . ALA A 1 114 ? -11.279 -1.887 17.082 1.00 56.81 114 ALA A N 1
ATOM 874 C CA . ALA A 1 114 ? -11.545 -1.051 18.253 1.00 56.81 114 ALA A CA 1
ATOM 875 C C . ALA A 1 114 ? -12.984 -1.220 18.779 1.00 56.81 114 ALA A C 1
ATOM 877 O O . ALA A 1 114 ? -13.215 -1.067 19.978 1.00 56.81 114 ALA A O 1
ATOM 878 N N . PHE A 1 115 ? -13.946 -1.594 17.921 1.00 54.06 115 PHE A N 1
ATOM 879 C CA . PHE A 1 115 ? -15.269 -2.026 18.379 1.00 54.06 115 PHE A CA 1
ATOM 880 C C . PHE A 1 115 ? -15.254 -3.427 19.004 1.00 54.06 115 PHE A C 1
ATOM 882 O O . PHE A 1 115 ? -16.155 -3.698 19.786 1.00 54.06 115 PHE A O 1
ATOM 889 N N . ALA A 1 116 ? -14.274 -4.285 18.713 1.00 55.19 116 ALA A N 1
ATOM 890 C CA . ALA A 1 116 ? -14.356 -5.722 18.981 1.00 55.19 116 ALA A CA 1
ATOM 891 C C . ALA A 1 116 ? -13.508 -6.255 20.152 1.00 55.19 116 ALA A C 1
ATOM 893 O O . ALA A 1 116 ? -13.574 -7.452 20.378 1.00 55.19 116 ALA A O 1
ATOM 894 N N . SER A 1 117 ? -12.685 -5.461 20.864 1.00 53.03 117 SER A N 1
ATOM 895 C CA . SER A 1 117 ? -11.671 -6.114 21.728 1.00 53.03 117 SER A CA 1
ATOM 896 C C . SER A 1 117 ? -11.302 -5.524 23.103 1.00 53.03 117 SER A C 1
ATOM 898 O O . SER A 1 117 ? -10.699 -6.279 23.854 1.00 53.03 117 SER A O 1
ATOM 900 N N . PRO A 1 118 ? -11.576 -4.255 23.485 1.00 52.66 118 PRO A N 1
ATOM 901 C CA . PRO A 1 118 ? -11.318 -3.862 24.896 1.00 52.66 118 PRO A CA 1
ATOM 902 C C . PRO A 1 118 ? -12.465 -3.133 25.614 1.00 52.66 118 PRO A C 1
ATOM 904 O O . PRO A 1 118 ? -12.466 -3.011 26.831 1.00 52.66 118 PRO A O 1
ATOM 907 N N . LEU A 1 119 ? -13.450 -2.622 24.873 1.00 53.88 119 LEU A N 1
ATOM 908 C CA . LEU A 1 119 ? -14.598 -1.897 25.440 1.00 53.88 119 LEU A CA 1
ATOM 909 C C . LEU A 1 119 ? -15.778 -2.816 25.792 1.00 53.88 119 LEU A C 1
ATOM 911 O O . LEU A 1 119 ? -16.792 -2.325 26.273 1.00 53.88 119 LEU A O 1
ATOM 915 N N . GLU A 1 120 ? -15.709 -4.108 25.455 1.00 53.62 120 GLU A N 1
ATOM 916 C CA . GLU A 1 120 ? -16.776 -5.077 25.774 1.00 53.62 120 GLU A CA 1
ATOM 917 C C . GLU A 1 120 ? -16.782 -5.469 27.250 1.00 53.62 120 GLU A C 1
ATOM 919 O O . GLU A 1 120 ? -17.853 -5.709 27.797 1.00 53.62 120 GLU A O 1
ATOM 924 N N . ASP A 1 121 ? -15.625 -5.389 27.907 1.00 59.22 121 ASP A N 1
ATOM 925 C CA . ASP A 1 121 ? -15.469 -5.772 29.309 1.00 59.22 121 ASP A CA 1
ATOM 926 C C . ASP A 1 121 ? -15.645 -4.608 30.292 1.00 59.22 121 ASP A C 1
ATOM 928 O O . ASP A 1 121 ? -15.455 -4.800 31.489 1.00 59.22 121 ASP A O 1
ATOM 932 N N . ILE A 1 122 ? -16.011 -3.399 29.836 1.00 65.69 122 ILE A N 1
ATOM 933 C CA . ILE A 1 122 ? -16.189 -2.251 30.740 1.00 65.69 122 ILE A CA 1
ATOM 934 C C . ILE A 1 122 ? -17.571 -2.320 31.403 1.00 65.69 122 ILE A C 1
ATOM 936 O O . ILE A 1 122 ? -18.587 -2.066 30.736 1.00 65.69 122 ILE A O 1
ATOM 940 N N . PRO A 1 123 ? -17.647 -2.597 32.719 1.00 66.19 123 PRO A N 1
ATOM 941 C CA . PRO A 1 123 ? -18.921 -2.700 33.413 1.00 66.19 123 PRO A CA 1
ATOM 942 C C . PRO A 1 123 ? -19.667 -1.361 33.352 1.00 66.19 123 PRO A C 1
ATOM 944 O O . PRO A 1 123 ? -19.116 -0.308 33.657 1.00 66.19 123 PRO A O 1
ATOM 947 N N . GLY A 1 124 ? -20.938 -1.379 32.941 1.00 73.06 124 GLY A N 1
ATOM 948 C CA . GLY A 1 124 ? -21.792 -0.181 32.908 1.00 73.06 124 GLY A CA 1
ATOM 949 C C . GLY A 1 124 ? -21.763 0.647 31.610 1.00 73.06 124 GLY A C 1
ATOM 950 O O . GLY A 1 124 ? -22.567 1.581 31.470 1.00 73.06 124 GLY A O 1
ATOM 951 N N . ILE A 1 125 ? -20.933 0.292 30.618 1.00 80.00 125 ILE A N 1
ATOM 952 C CA . ILE A 1 125 ? -20.925 0.932 29.290 1.00 80.00 125 ILE A CA 1
ATOM 953 C C . ILE A 1 125 ? -21.531 -0.002 28.237 1.00 80.00 125 ILE A C 1
ATOM 955 O O . ILE A 1 125 ? -20.863 -0.799 27.589 1.00 80.00 125 ILE A O 1
ATOM 959 N N . GLY A 1 126 ? -22.842 0.132 28.028 1.00 77.19 126 GLY A N 1
ATOM 960 C CA . GLY A 1 126 ? -23.560 -0.641 27.013 1.00 77.19 126 GLY A CA 1
ATOM 961 C C . GLY A 1 126 ? -23.238 -0.241 25.557 1.00 77.19 126 GLY A C 1
ATOM 962 O O . GLY A 1 126 ? -22.701 0.843 25.289 1.00 77.19 126 GLY A O 1
ATOM 963 N N . PRO A 1 127 ? -23.665 -1.055 24.573 1.00 78.25 127 PRO A N 1
ATOM 964 C CA . PRO A 1 127 ? -23.299 -0.910 23.157 1.00 78.25 127 PRO A CA 1
ATOM 965 C C . PRO A 1 127 ? -23.699 0.437 22.528 1.00 78.25 127 PRO A C 1
ATOM 967 O O . PRO A 1 127 ? -22.986 0.953 21.665 1.00 78.25 127 PRO A O 1
ATOM 970 N N . LYS A 1 128 ? -24.803 1.060 22.974 1.00 83.25 128 LYS A N 1
ATOM 971 C CA . LYS A 1 128 ? -25.217 2.401 22.509 1.00 83.25 128 LYS A CA 1
ATOM 972 C C . LYS A 1 128 ? -24.216 3.493 22.908 1.00 83.25 128 LYS A C 1
ATOM 974 O O . LYS A 1 128 ? -23.813 4.274 22.048 1.00 83.25 128 LYS A O 1
ATOM 979 N N . ARG A 1 129 ? -23.791 3.522 24.180 1.00 86.69 129 ARG A N 1
ATOM 980 C CA . ARG A 1 129 ? -22.797 4.485 24.698 1.00 86.69 129 ARG A CA 1
ATOM 981 C C . ARG A 1 129 ? -21.448 4.281 24.017 1.00 86.69 129 ARG A C 1
ATOM 983 O O . ARG A 1 129 ? -20.854 5.236 23.535 1.00 86.69 129 ARG A O 1
ATOM 990 N N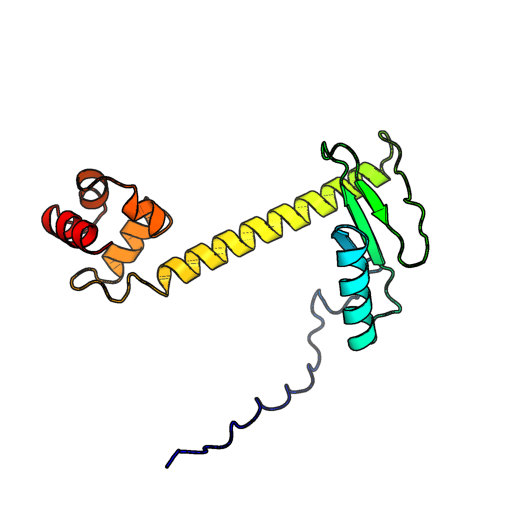 . LYS A 1 130 ? -21.030 3.024 23.853 1.00 80.81 130 LYS A N 1
ATOM 991 C CA . LYS A 1 130 ? -19.810 2.647 23.126 1.00 80.81 130 LYS A CA 1
ATOM 992 C C . LYS A 1 130 ? -19.793 3.175 21.690 1.00 80.81 130 LYS A C 1
ATOM 994 O O . LYS A 1 130 ? -18.810 3.775 21.263 1.00 80.81 130 LYS A O 1
ATOM 999 N N . LYS A 1 131 ? -20.891 2.999 20.946 1.00 80.94 131 LYS A N 1
ATOM 1000 C CA . LYS A 1 131 ? -20.999 3.516 19.574 1.00 80.94 131 LYS A CA 1
ATOM 1001 C C . LYS A 1 131 ? -20.926 5.045 19.535 1.00 80.94 131 LYS A C 1
ATOM 1003 O O . LYS A 1 131 ? -20.304 5.583 18.625 1.00 80.94 131 LYS A O 1
ATOM 1008 N N . ALA A 1 132 ? -21.524 5.730 20.509 1.00 87.38 132 ALA A N 1
ATOM 1009 C CA . ALA A 1 132 ? -21.446 7.185 20.620 1.00 87.38 132 ALA A CA 1
ATOM 1010 C C . ALA A 1 132 ? -20.012 7.661 20.923 1.00 87.38 132 ALA A C 1
ATOM 1012 O O . ALA A 1 132 ? -19.514 8.549 20.236 1.00 87.38 132 ALA A O 1
ATOM 1013 N N . LEU A 1 133 ? -19.318 7.009 21.863 1.00 86.88 133 LEU A N 1
ATOM 1014 C CA . LEU A 1 133 ? -17.925 7.304 22.221 1.00 86.88 133 LEU A CA 1
ATOM 1015 C C . LEU A 1 133 ? -16.969 7.075 21.048 1.00 86.88 133 LEU A C 1
ATOM 1017 O O . LEU A 1 133 ? -16.167 7.940 20.717 1.00 86.88 133 LEU A O 1
ATOM 1021 N N . LEU A 1 134 ? -17.086 5.939 20.359 1.00 80.56 134 LEU A N 1
ATOM 1022 C CA . LEU A 1 134 ? -16.248 5.647 19.195 1.00 80.56 134 LEU A CA 1
ATOM 1023 C C . LEU A 1 134 ? -16.568 6.553 18.004 1.00 80.56 134 LEU A C 1
ATOM 1025 O O . LEU A 1 134 ? -15.672 6.874 17.232 1.00 80.56 134 LEU A O 1
ATOM 1029 N N . LYS A 1 135 ? -17.815 7.013 17.857 1.00 84.69 135 LYS A N 1
ATOM 1030 C CA . LYS A 1 135 ? -18.155 8.025 16.850 1.00 84.69 135 LYS A CA 1
ATOM 1031 C C . LYS A 1 135 ? -17.526 9.385 17.177 1.00 84.69 135 LYS A C 1
ATOM 1033 O O . LYS A 1 135 ? -17.113 10.073 16.251 1.00 84.69 135 LYS A O 1
ATOM 1038 N N . ALA A 1 136 ? -17.457 9.756 18.455 1.00 87.00 136 ALA A N 1
ATOM 1039 C CA . ALA A 1 136 ? -16.878 11.021 18.903 1.00 87.00 136 ALA A CA 1
ATOM 1040 C C . ALA A 1 136 ? -15.338 11.022 18.856 1.00 87.00 136 ALA A C 1
ATOM 1042 O O . ALA A 1 136 ? -14.743 11.982 18.381 1.00 87.00 136 ALA A O 1
ATOM 1043 N N . PHE A 1 137 ? -14.696 9.935 19.294 1.00 85.62 137 PHE A N 1
ATOM 1044 C CA . PHE A 1 137 ? -13.244 9.886 19.525 1.00 85.62 137 PHE A CA 1
ATOM 1045 C C . PHE A 1 137 ? -12.482 8.940 18.580 1.00 85.62 137 PHE A C 1
ATOM 1047 O O . PHE A 1 137 ? -11.252 8.876 18.601 1.00 85.62 137 PHE A O 1
ATOM 1054 N N . GLY A 1 138 ? -13.190 8.178 17.744 1.00 78.56 138 GLY A N 1
ATOM 1055 C CA . GLY A 1 138 ? -12.640 7.323 16.686 1.00 78.56 138 GLY A CA 1
ATOM 1056 C C . GLY A 1 138 ? -12.018 6.000 17.147 1.00 78.56 138 GLY A C 1
ATOM 1057 O O . GLY A 1 138 ? -12.170 4.985 16.469 1.00 78.56 138 GLY A O 1
ATOM 1058 N N . SER A 1 139 ? -11.315 5.985 18.281 1.00 74.81 139 SER A N 1
ATOM 1059 C CA . SER A 1 139 ? -10.605 4.808 18.807 1.00 74.81 139 SER A CA 1
ATOM 1060 C C . SER A 1 139 ? -10.511 4.835 20.333 1.00 74.81 139 SER A C 1
ATOM 1062 O O . SER A 1 139 ? -10.710 5.886 20.936 1.00 74.81 139 SER A O 1
ATOM 1064 N N . LEU A 1 140 ? -10.155 3.705 20.957 1.00 77.31 140 LEU A N 1
ATOM 1065 C CA . LEU A 1 140 ? -9.917 3.646 22.406 1.00 77.31 140 LEU A CA 1
ATOM 1066 C C . LEU A 1 140 ? -8.808 4.608 22.852 1.00 77.31 140 LEU A C 1
ATOM 1068 O O . LEU A 1 140 ? -8.971 5.297 23.851 1.00 77.31 140 LEU A O 1
ATOM 1072 N N . ASP A 1 141 ? -7.727 4.728 22.080 1.00 78.25 141 ASP A N 1
ATOM 1073 C CA . ASP A 1 141 ? -6.671 5.706 22.365 1.00 78.25 141 ASP A CA 1
ATOM 1074 C C . ASP A 1 141 ? -7.166 7.151 22.248 1.00 78.25 141 ASP A C 1
ATOM 1076 O O . ASP A 1 141 ? -6.710 8.023 22.983 1.00 78.25 141 ASP A O 1
ATOM 1080 N N . GLY A 1 142 ? -8.126 7.413 21.356 1.00 84.12 142 GLY A N 1
ATOM 1081 C CA . GLY A 1 142 ? -8.818 8.700 21.302 1.00 84.12 142 GLY A CA 1
ATOM 1082 C C . GLY A 1 142 ? -9.586 8.985 22.593 1.00 84.12 142 GLY A C 1
ATOM 1083 O O . GLY A 1 142 ? -9.476 10.075 23.143 1.00 84.12 142 GLY A O 1
ATOM 1084 N N . ILE A 1 143 ? -10.292 7.982 23.124 1.00 86.25 143 ILE A N 1
ATOM 1085 C CA . ILE A 1 143 ? -11.030 8.086 24.394 1.00 86.25 143 ILE A CA 1
ATOM 1086 C C . ILE A 1 143 ? -10.058 8.277 25.572 1.00 86.25 143 ILE A C 1
ATOM 1088 O O . ILE A 1 143 ? -10.295 9.116 26.435 1.00 86.25 143 ILE A O 1
ATOM 1092 N N . ARG A 1 144 ? -8.923 7.565 25.591 1.00 84.19 144 ARG A N 1
ATOM 1093 C CA . ARG A 1 144 ? -7.874 7.742 26.613 1.00 84.19 144 ARG A CA 1
ATOM 1094 C C . ARG A 1 144 ? -7.279 9.144 26.627 1.00 84.19 144 ARG A C 1
ATOM 1096 O O . ARG A 1 144 ? -6.877 9.605 27.689 1.00 84.19 144 ARG A O 1
ATOM 1103 N N . LYS A 1 145 ? -7.204 9.819 25.480 1.00 89.50 145 LYS A N 1
ATOM 1104 C CA . LYS A 1 145 ? -6.673 11.189 25.382 1.00 89.50 145 LYS A CA 1
ATOM 1105 C C . LYS A 1 145 ? -7.701 12.264 25.727 1.00 89.50 145 LYS A C 1
ATOM 1107 O O . LYS A 1 145 ? -7.296 13.331 26.170 1.00 89.50 145 LYS A O 1
ATOM 1112 N N . ALA A 1 146 ? -8.989 11.982 25.547 1.00 91.38 146 ALA A N 1
ATOM 1113 C CA . ALA A 1 146 ? -10.065 12.915 25.862 1.00 91.38 146 ALA A CA 1
ATOM 1114 C C . ALA A 1 146 ? -10.146 13.214 27.369 1.00 91.38 146 ALA A C 1
ATOM 1116 O O . ALA A 1 146 ? -9.773 12.374 28.192 1.00 91.38 146 ALA A O 1
ATOM 1117 N N . SER A 1 147 ? -10.637 14.390 27.750 1.00 93.81 147 SER A N 1
ATOM 1118 C CA . SER A 1 147 ? -10.905 14.726 29.152 1.00 93.81 147 SER A CA 1
ATOM 1119 C C . SER A 1 147 ? -12.182 14.040 29.660 1.00 93.81 147 SER A C 1
ATOM 1121 O O . SER A 1 147 ? -13.003 13.540 28.886 1.00 93.81 147 SER A O 1
ATOM 1123 N N . VAL A 1 148 ? -12.369 14.006 30.982 1.00 92.38 148 VAL A N 1
ATOM 1124 C CA . VAL A 1 148 ? -13.604 13.477 31.590 1.00 92.38 148 VAL A CA 1
ATOM 1125 C C . VAL A 1 148 ? -14.821 14.272 31.108 1.00 92.38 148 VAL A C 1
ATOM 1127 O O . VAL A 1 148 ? -15.862 13.691 30.811 1.00 92.38 148 VAL A O 1
ATOM 1130 N N . GLU A 1 149 ? -14.687 15.590 30.986 1.00 93.38 149 GLU A N 1
ATOM 1131 C CA . GLU A 1 149 ? -15.733 16.503 30.524 1.00 93.38 149 GLU A CA 1
ATOM 1132 C C . GLU A 1 149 ? -16.113 16.225 29.069 1.00 93.38 149 GLU A C 1
ATOM 1134 O O . GLU A 1 149 ? -17.298 16.142 28.746 1.00 93.38 149 GLU A O 1
ATOM 1139 N N . GLU A 1 150 ? -15.120 16.018 28.202 1.00 93.62 150 GLU A N 1
ATOM 1140 C CA . GLU A 1 150 ? -15.343 15.665 26.799 1.00 93.62 150 GLU A CA 1
ATOM 1141 C C . GLU A 1 150 ? -16.071 14.324 26.672 1.00 93.62 150 GLU A C 1
ATOM 1143 O O . GLU A 1 150 ? -17.015 14.190 25.892 1.00 93.62 150 GLU A O 1
ATOM 1148 N N . ILE A 1 151 ? -15.679 13.330 27.473 1.00 92.19 151 ILE A N 1
ATOM 1149 C CA . ILE A 1 151 ? -16.330 12.016 27.492 1.00 92.19 151 ILE A CA 1
ATOM 1150 C C . ILE A 1 151 ? -17.764 12.129 28.028 1.00 92.19 151 ILE A C 1
ATOM 1152 O O . ILE A 1 151 ? -18.678 11.510 27.478 1.00 92.19 151 ILE A O 1
ATOM 1156 N N . ALA A 1 152 ? -17.986 12.933 29.068 1.00 93.19 152 ALA A N 1
ATOM 1157 C CA . ALA A 1 152 ? -19.305 13.161 29.653 1.00 93.19 152 ALA A CA 1
ATOM 1158 C C . ALA A 1 152 ? -20.258 13.902 28.701 1.00 93.19 152 ALA A C 1
ATOM 1160 O O . ALA A 1 152 ? -21.469 13.701 28.783 1.00 93.19 152 ALA A O 1
ATOM 1161 N N . ALA A 1 153 ? -19.727 14.716 27.783 1.00 93.69 153 ALA A N 1
ATOM 1162 C CA . ALA A 1 153 ? -20.506 15.425 26.769 1.00 93.69 153 ALA A CA 1
ATOM 1163 C C . ALA A 1 153 ? -21.058 14.503 25.663 1.00 93.69 153 ALA A C 1
ATOM 1165 O O . ALA A 1 153 ? -21.942 14.901 24.900 1.00 93.69 153 ALA A O 1
ATOM 1166 N N . VAL A 1 154 ? -20.569 13.263 25.558 1.00 92.06 154 VAL A N 1
ATOM 1167 C CA . VAL A 1 154 ? -21.058 12.302 24.565 1.00 92.06 154 VAL A CA 1
ATOM 1168 C C . VAL A 1 154 ? -22.471 11.830 24.905 1.00 92.06 154 VAL A C 1
ATOM 1170 O O . VAL A 1 154 ? -22.796 11.499 26.043 1.00 92.06 154 VAL A O 1
ATOM 1173 N N . GLN A 1 155 ? -23.324 11.737 23.882 1.00 87.50 15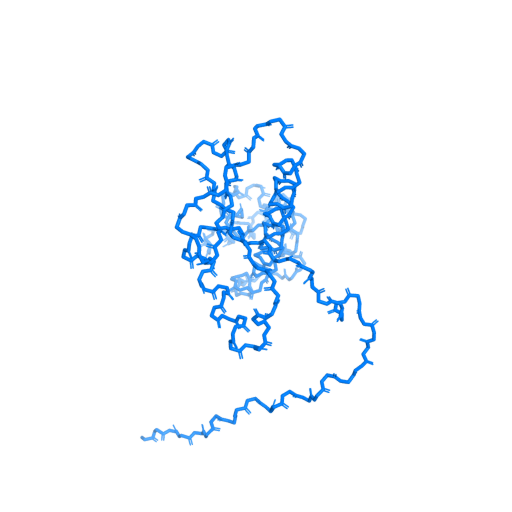5 GLN A N 1
ATOM 1174 C CA . GLN A 1 155 ? -24.722 11.343 24.034 1.00 87.50 155 GLN A CA 1
ATOM 1175 C C . GLN A 1 155 ? -24.882 10.037 24.833 1.00 87.50 155 GLN A C 1
ATOM 1177 O O . GLN A 1 155 ? -24.421 8.966 24.431 1.00 87.50 155 GLN A O 1
ATOM 1182 N N . GLY A 1 156 ? -25.611 10.130 25.947 1.00 85.88 156 GLY A N 1
ATOM 1183 C CA . GLY A 1 156 ? -25.909 9.007 26.830 1.00 85.88 156 GLY A CA 1
ATOM 1184 C C . GLY A 1 156 ? -24.851 8.739 27.901 1.00 85.88 156 GLY A C 1
ATOM 1185 O O . GLY A 1 156 ? -25.098 7.869 28.736 1.00 85.88 156 GLY A O 1
ATOM 1186 N N . MET A 1 157 ? -23.725 9.458 27.908 1.00 90.69 157 MET A N 1
ATOM 1187 C CA . MET A 1 157 ? -22.764 9.453 29.011 1.00 90.69 157 MET A CA 1
ATOM 1188 C C . MET A 1 157 ? -23.231 10.360 30.151 1.00 90.69 157 MET A C 1
ATOM 1190 O O . MET A 1 157 ? -24.032 11.273 29.970 1.00 90.69 157 MET A O 1
ATOM 1194 N N . THR A 1 158 ? -22.743 10.069 31.353 1.00 89.06 158 THR A N 1
ATOM 1195 C CA . THR A 1 158 ? -22.873 10.930 32.532 1.00 89.06 158 THR A CA 1
ATOM 1196 C C . THR A 1 158 ? -21.476 11.221 33.058 1.00 89.06 158 THR A C 1
ATOM 1198 O O . THR A 1 158 ? -20.547 10.467 32.767 1.00 89.06 158 THR A O 1
ATOM 1201 N N . LYS A 1 159 ? -21.318 12.278 33.864 1.00 89.56 159 LYS A N 1
ATOM 1202 C CA . LYS A 1 159 ? -20.020 12.610 34.468 1.00 89.56 159 LYS A CA 1
ATOM 1203 C C . LYS A 1 159 ? -19.428 11.426 35.242 1.00 89.56 159 LYS A C 1
ATOM 1205 O O . LYS A 1 159 ? -18.297 11.044 34.988 1.00 89.56 159 LYS A O 1
ATOM 1210 N N . LYS A 1 160 ? -20.251 10.761 36.059 1.00 87.44 160 LYS A N 1
ATOM 1211 C CA . LYS A 1 160 ? -19.862 9.544 36.783 1.00 87.44 160 LYS A CA 1
ATOM 1212 C C . LYS A 1 160 ? -19.396 8.424 35.844 1.00 87.44 160 LYS A C 1
ATOM 1214 O O . LYS A 1 160 ? -18.330 7.867 36.039 1.00 87.44 160 LYS A O 1
ATOM 1219 N N . ALA A 1 161 ? -20.151 8.136 34.780 1.00 85.94 161 ALA A N 1
ATOM 1220 C CA . ALA A 1 161 ? -19.763 7.100 33.821 1.00 85.94 161 ALA A CA 1
ATOM 1221 C C . ALA A 1 161 ? -18.477 7.450 33.047 1.00 85.94 161 ALA A C 1
ATOM 1223 O O . ALA A 1 161 ? -17.763 6.552 32.615 1.00 85.94 161 ALA A O 1
ATOM 1224 N N . ALA A 1 162 ? -18.196 8.739 32.843 1.00 89.94 162 ALA A N 1
ATOM 1225 C CA . ALA A 1 162 ? -16.959 9.209 32.229 1.00 89.94 162 ALA A CA 1
ATOM 1226 C C . ALA A 1 162 ? -15.755 9.057 33.172 1.00 89.94 162 ALA A C 1
ATOM 1228 O O . ALA A 1 162 ? -14.701 8.610 32.727 1.00 89.94 162 ALA A O 1
ATOM 1229 N N . GLU A 1 163 ? -15.924 9.382 34.456 1.00 89.31 163 GLU A N 1
ATOM 1230 C CA . GLU A 1 163 ? -14.922 9.179 35.513 1.00 89.31 163 GLU A CA 1
ATOM 1231 C C . GLU A 1 163 ? -14.605 7.688 35.693 1.00 89.31 163 GLU A C 1
ATOM 1233 O O . GLU A 1 163 ? -13.439 7.302 35.635 1.00 89.31 163 GLU A O 1
ATOM 1238 N N . ASP A 1 164 ? -15.637 6.846 35.806 1.00 86.12 164 ASP A N 1
ATOM 1239 C CA . ASP A 1 164 ? -15.501 5.390 35.933 1.00 86.12 164 ASP A CA 1
ATOM 1240 C C . ASP A 1 164 ? -14.776 4.794 34.715 1.00 86.12 164 ASP A C 1
ATOM 1242 O O . ASP A 1 164 ? -13.848 3.998 34.854 1.00 86.12 164 ASP A O 1
ATOM 1246 N N . LEU A 1 165 ? -15.158 5.225 33.504 1.00 85.50 165 LEU A N 1
ATOM 1247 C CA . LEU A 1 165 ? -14.497 4.810 32.268 1.00 85.50 165 LEU A CA 1
ATOM 1248 C C . LEU A 1 165 ? -13.021 5.223 32.263 1.00 85.50 165 LEU A C 1
ATOM 1250 O O . LEU A 1 165 ? -12.179 4.412 31.897 1.00 85.50 165 LEU A O 1
ATOM 1254 N N . LYS A 1 166 ? -12.700 6.448 32.692 1.00 86.62 166 LYS A N 1
ATOM 1255 C CA . LYS A 1 166 ? -11.322 6.950 32.775 1.00 86.62 166 LYS A CA 1
ATOM 1256 C C . LYS A 1 166 ? -10.467 6.247 33.818 1.00 86.62 166 LYS A C 1
ATOM 1258 O O . LYS A 1 166 ? -9.268 6.133 33.607 1.00 86.62 166 LYS A O 1
ATOM 1263 N N . GLY A 1 167 ? -11.061 5.779 34.911 1.00 82.38 167 GLY A N 1
ATOM 1264 C CA . GLY A 1 167 ? -10.358 4.972 35.908 1.00 82.38 167 GLY A CA 1
ATOM 1265 C C . GLY A 1 167 ? -9.981 3.573 35.410 1.00 82.38 167 GLY A C 1
ATOM 1266 O O . GLY A 1 167 ? -9.094 2.948 35.983 1.00 82.38 167 GLY A O 1
ATOM 1267 N N . LEU A 1 168 ? -10.642 3.083 34.355 1.00 78.31 168 LEU A N 1
ATOM 1268 C CA . LEU A 1 168 ? -10.454 1.735 33.812 1.00 78.31 168 LEU A CA 1
ATOM 1269 C C . LEU A 1 168 ? -9.529 1.665 32.586 1.00 78.31 168 LEU A C 1
ATOM 1271 O O . LEU A 1 168 ? -9.062 0.570 32.268 1.00 78.31 168 LEU A O 1
ATOM 1275 N N . ILE A 1 169 ? -9.295 2.776 31.872 1.00 75.94 169 ILE A N 1
ATOM 1276 C CA . ILE A 1 169 ? -8.596 2.785 30.567 1.00 75.94 169 ILE A CA 1
ATOM 1277 C C . ILE A 1 169 ? -7.278 3.541 30.551 1.00 75.94 169 ILE A C 1
ATOM 1279 O O . ILE A 1 169 ? -7.157 4.587 31.217 1.00 75.94 169 ILE A O 1
#

Foldseek 3Di:
DDDDDDDDPPPDDDPPPDDPDPPPDDDQEAEAADEDVRQVVVCVVCVVVVNNVRHYWYFDADPVSQFGWIHGNPDPDTHGDDSPDPVRVVSVVVSVVVVVVVVVVVLVVQLVVQLPPDVVPQPPQDPVLVVQLCVQQVHPVSLQPDDLVSSCPGPPHHSVNSVSSNVVD

Secondary structure (DSSP, 8-state):
-------PPP--PPP------TTSSPPS-EEEEB-HHHHHHHHHHHHHTT-TTS-EEEEEEPTTS--EEEE-TT-SS-BPPPTT-HHHHHHHHHHHHHHHHHHHHHHHHHHHHHHHSSSSS-TT--HHHHHHHHHHHSSHHHHHHS-HHHHHTSTT--HHHHHHHHHH-

Sequence (169 aa):
ESADTPLNPPAAAAPLQDAASKWSDLPDLLLIDGGRGQLNAALDALRALKFEHIPVVGVAKGVDRNRFDLVRPDQEQLIILPRDSKALGLVQRADEEAHRFAITYHRKLRGKAAFASPLEDIPGIGPKRKKALLKAFGSLDGIRKASVEEIAAVQGMTKKAAEDLKGLI